Protein AF-A0A941UWQ8-F1 (afdb_monomer)

Secondary structure (DSSP, 8-state):
---PPEEEEEEEES-EEEEEESS-EEEEEES-EE--TT--EEEEEEEES-EEEEEESSS-EEEEEES-EE-BTTB-EEEEEEEES-EEEEESSS-EEEEEES-B-

pLDDT: mean 84.44, std 8.06, range [47.19, 94.31]

Sequence (105 aa):
STFTGAKTKVHARDLNQTQSGTNNRQKMEIGNAEAGTFAGAESDVKAEHINQRQNGGSNNTQSMRIGNAKGGTFQGAKTKVVAKNVSQTQSGNNNNQGMNLGNAE

Foldseek 3Di:
DDQDAWEFADEAEQAEAEEEEEQEEAEAAEQETEGEQAHEYEGHYEAYQAEYEYEYEEDYEHEYHYFEYETHVNYWYFGDYHHYNHDYYYDYYHYHYYYHYGHID

Radius of gyration: 15.56 Å; Cα contacts (8 Å, |Δi|>4): 322; chains: 1; bounding box: 32×24×42 Å

Solvent-accessible surface area (backbone atoms only — not comparable to full-atom values): 5235 Å² total; per-residue (Å²): 132,84,68,71,54,22,74,27,77,34,80,48,64,71,43,73,51,76,50,71,51,61,65,44,78,47,76,48,80,42,36,61,14,68,23,54,60,76,10,29,7,32,6,39,20,39,38,33,44,34,38,42,37,37,52,34,48,44,52,29,38,41,38,40,38,36,5,27,6,28,25,13,87,77,24,64,35,37,45,41,61,49,78,40,70,68,47,78,48,77,50,62,48,79,58,48,80,48,78,46,74,33,50,53,74

Nearest PDB structures (foldseek):
  5awg-assembly2_E  TM=1.407E-01  e=8.470E+00  Escherichia coli K-12

Mean predicted aligned error: 5.58 Å

Structure (mmCIF, N/CA/C/O backbone):
data_AF-A0A941UWQ8-F1
#
_entry.id   AF-A0A941UWQ8-F1
#
loop_
_atom_site.group_PDB
_atom_site.id
_atom_site.type_symbol
_atom_site.label_atom_id
_atom_site.label_alt_id
_atom_site.label_comp_id
_atom_site.label_asym_id
_atom_site.label_entity_id
_atom_site.label_seq_id
_atom_site.pdbx_PDB_ins_code
_atom_site.Cartn_x
_atom_site.Cartn_y
_atom_site.Cartn_z
_atom_site.occupancy
_atom_site.B_iso_or_equiv
_atom_site.auth_seq_id
_atom_site.auth_comp_id
_atom_site.auth_asym_id
_atom_site.auth_atom_id
_atom_site.pdbx_PDB_model_num
ATOM 1 N N . SER A 1 1 ? -10.511 14.244 27.123 1.00 47.19 1 SER A N 1
ATOM 2 C CA . SER A 1 1 ? -10.023 14.186 25.733 1.00 47.19 1 SER A CA 1
ATOM 3 C C . SER A 1 1 ? -10.431 12.853 25.144 1.00 47.19 1 SER A C 1
ATOM 5 O O . SER A 1 1 ? -10.013 11.832 25.670 1.00 47.19 1 SER A O 1
ATOM 7 N N . THR A 1 2 ? -11.310 12.823 24.149 1.00 53.19 2 THR A N 1
ATOM 8 C CA . THR A 1 2 ? -11.651 11.588 23.433 1.00 53.19 2 THR A CA 1
ATOM 9 C C . THR A 1 2 ? -10.515 11.277 22.466 1.00 53.19 2 THR A C 1
ATOM 11 O O . THR A 1 2 ? -10.261 12.043 21.543 1.00 53.19 2 THR A O 1
ATOM 14 N N . PHE A 1 3 ? -9.783 10.190 22.709 1.00 65.81 3 PHE A N 1
ATOM 15 C CA . PHE A 1 3 ? -8.786 9.706 21.759 1.00 65.81 3 PHE A CA 1
ATOM 16 C C . PHE A 1 3 ? -9.525 9.163 20.533 1.00 65.81 3 PHE A C 1
ATOM 18 O O . PHE A 1 3 ? -10.193 8.133 20.609 1.00 65.81 3 PHE A O 1
ATOM 25 N N . THR A 1 4 ? -9.482 9.889 19.420 1.00 69.88 4 THR A N 1
ATOM 26 C CA . THR A 1 4 ? -10.140 9.481 18.176 1.00 69.88 4 THR A CA 1
ATOM 27 C C . THR A 1 4 ? -9.311 8.394 17.493 1.00 69.88 4 THR A C 1
ATOM 29 O O . THR A 1 4 ? -8.134 8.601 17.202 1.00 69.88 4 THR A O 1
ATOM 32 N N . GLY A 1 5 ? -9.916 7.228 17.256 1.00 81.44 5 GLY A N 1
ATOM 33 C CA . GLY A 1 5 ? -9.302 6.129 16.504 1.00 81.44 5 GLY A CA 1
ATOM 34 C C . GLY A 1 5 ? -9.084 6.469 15.031 1.00 81.44 5 GLY A C 1
ATOM 35 O O . GLY A 1 5 ? -9.767 7.330 14.472 1.00 81.44 5 GLY A O 1
ATOM 36 N N . ALA A 1 6 ? -8.147 5.770 14.392 1.00 85.94 6 ALA A N 1
ATOM 37 C CA . ALA A 1 6 ? -7.921 5.886 12.957 1.00 85.94 6 ALA A CA 1
ATOM 38 C C . ALA A 1 6 ? -8.820 4.893 12.223 1.00 85.94 6 ALA A C 1
ATOM 40 O O . ALA A 1 6 ? -8.724 3.689 12.441 1.00 85.94 6 ALA A O 1
ATOM 41 N N . LYS A 1 7 ? -9.694 5.380 11.343 1.00 90.38 7 LYS A N 1
ATOM 42 C CA . LYS A 1 7 ? -10.565 4.517 10.545 1.00 90.38 7 LYS A CA 1
ATOM 43 C C . LYS A 1 7 ? -10.438 4.838 9.070 1.00 90.38 7 LYS A C 1
ATOM 45 O O . LYS A 1 7 ? -10.555 5.993 8.671 1.00 90.38 7 LYS A O 1
ATOM 50 N N . THR A 1 8 ? -10.269 3.804 8.258 1.00 89.38 8 THR A N 1
ATOM 51 C CA . THR A 1 8 ? -10.340 3.910 6.802 1.00 89.38 8 THR A CA 1
ATOM 52 C C . THR A 1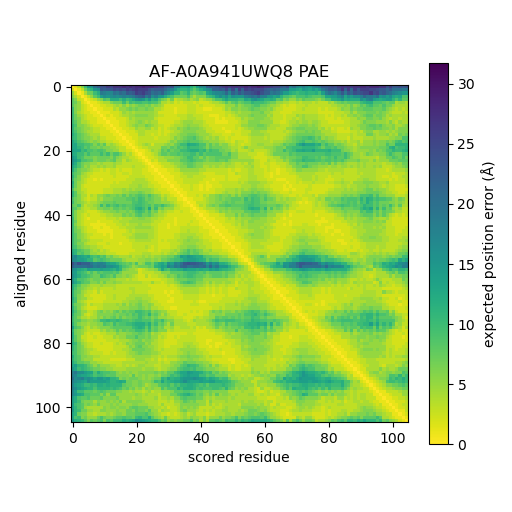 8 ? -11.403 2.976 6.255 1.00 89.38 8 THR A C 1
ATOM 54 O O . THR A 1 8 ? -11.556 1.842 6.706 1.00 89.38 8 THR A O 1
ATOM 57 N N . LYS A 1 9 ? -12.157 3.475 5.277 1.00 92.50 9 LYS A N 1
ATOM 58 C CA . LYS A 1 9 ? -13.093 2.681 4.490 1.00 92.50 9 LYS A CA 1
ATOM 59 C C . LYS A 1 9 ? -12.888 3.023 3.027 1.00 92.50 9 LYS A C 1
ATOM 61 O O . LYS A 1 9 ? -13.215 4.131 2.610 1.00 92.50 9 LYS A O 1
ATOM 66 N N . VAL A 1 10 ? -12.306 2.104 2.265 1.00 91.56 10 VAL A N 1
ATOM 67 C CA . VAL A 1 10 ? -11.909 2.359 0.877 1.00 91.56 10 VAL A CA 1
ATOM 68 C C . VAL A 1 10 ? -12.485 1.299 -0.041 1.00 91.56 10 VAL A C 1
ATOM 70 O O . VAL A 1 10 ? -12.347 0.103 0.191 1.00 91.56 10 VAL A O 1
ATOM 73 N N . HIS A 1 11 ? -13.096 1.748 -1.130 1.00 92.50 11 HIS A N 1
ATOM 74 C CA . HIS A 1 11 ? -13.403 0.896 -2.266 1.00 92.50 11 HIS A CA 1
ATOM 75 C C . HIS A 1 11 ? -12.514 1.342 -3.421 1.00 92.50 11 HIS A C 1
ATOM 77 O O . HIS A 1 11 ? -12.766 2.367 -4.049 1.00 92.50 11 HIS A O 1
ATOM 83 N N . ALA A 1 12 ? -11.435 0.603 -3.642 1.00 87.50 12 ALA A N 1
ATOM 84 C CA . ALA A 1 12 ? -10.518 0.819 -4.744 1.00 87.50 12 ALA A CA 1
ATOM 85 C C . ALA A 1 12 ? -10.863 -0.157 -5.863 1.00 87.50 12 ALA A C 1
ATOM 87 O O . ALA A 1 12 ? -10.945 -1.366 -5.640 1.00 87.50 12 ALA A O 1
ATOM 88 N N . ARG A 1 13 ? -11.062 0.372 -7.067 1.00 91.38 13 ARG A N 1
ATOM 89 C CA . ARG A 1 13 ? -11.398 -0.426 -8.236 1.00 91.38 13 ARG A CA 1
ATOM 90 C C . ARG A 1 13 ? -10.644 0.077 -9.462 1.00 91.38 13 ARG A C 1
ATOM 92 O O . ARG A 1 13 ? -10.478 1.283 -9.615 1.00 91.38 13 ARG A O 1
ATOM 99 N N . ASP A 1 14 ? -10.211 -0.856 -10.307 1.00 90.88 14 ASP A N 1
ATOM 100 C CA . ASP A 1 14 ? -9.604 -0.597 -11.617 1.00 90.88 14 ASP A CA 1
ATOM 101 C C . ASP A 1 14 ? -8.369 0.335 -11.535 1.00 90.88 14 ASP A C 1
ATOM 103 O O . ASP A 1 14 ? -8.123 1.164 -12.411 1.00 90.88 14 ASP A O 1
ATOM 107 N N . LEU A 1 15 ? -7.569 0.206 -10.466 1.00 83.06 15 LEU A N 1
ATOM 108 C CA . LEU A 1 15 ? -6.329 0.971 -10.308 1.00 83.06 15 LEU A CA 1
ATOM 109 C C . LEU A 1 15 ? -5.191 0.294 -11.067 1.00 83.06 15 LEU A C 1
ATOM 111 O O . LEU A 1 15 ? -4.878 -0.870 -10.825 1.00 83.06 15 LEU A O 1
ATOM 115 N N . ASN A 1 16 ? -4.523 1.045 -11.937 1.00 85.62 16 ASN A N 1
ATOM 116 C CA . ASN A 1 16 ? -3.321 0.597 -12.625 1.00 85.62 16 ASN A CA 1
ATOM 117 C C . ASN A 1 16 ? -2.197 1.610 -12.414 1.00 85.62 16 ASN A C 1
ATOM 119 O O . ASN A 1 16 ? -2.298 2.758 -12.841 1.00 85.62 16 ASN A O 1
ATOM 123 N N . GLN A 1 17 ? -1.116 1.179 -11.771 1.00 79.56 17 GLN A N 1
ATOM 124 C CA . GLN A 1 17 ? 0.102 1.967 -11.647 1.00 79.56 17 GLN A CA 1
ATOM 125 C C . GLN A 1 17 ? 1.199 1.253 -12.429 1.00 79.56 17 GLN A C 1
ATOM 127 O O . GLN A 1 17 ? 1.658 0.181 -12.035 1.00 79.56 17 GLN A O 1
ATOM 132 N N . THR A 1 18 ? 1.630 1.851 -13.540 1.00 80.38 18 THR A N 1
ATOM 133 C CA . THR A 1 18 ? 2.715 1.331 -14.379 1.00 80.38 18 THR A CA 1
ATOM 134 C C . THR A 1 18 ? 3.903 2.291 -14.367 1.00 80.38 18 THR A C 1
ATOM 136 O O . THR A 1 18 ? 3.727 3.483 -14.596 1.00 80.38 18 THR A O 1
ATOM 139 N N . GLN A 1 19 ? 5.110 1.792 -14.092 1.00 72.31 19 GLN A N 1
ATOM 140 C CA . GLN A 1 19 ? 6.353 2.570 -14.186 1.00 72.31 19 GLN A CA 1
ATOM 141 C C . GLN A 1 19 ? 7.446 1.793 -14.923 1.00 72.31 19 GLN A C 1
ATOM 143 O O . GLN A 1 19 ? 7.495 0.563 -14.850 1.00 72.31 19 GLN A O 1
ATOM 148 N N . SER A 1 20 ? 8.335 2.514 -15.614 1.00 78.38 20 SER A N 1
ATOM 149 C CA . SER A 1 20 ? 9.464 1.935 -16.344 1.00 78.38 20 SER A CA 1
ATOM 150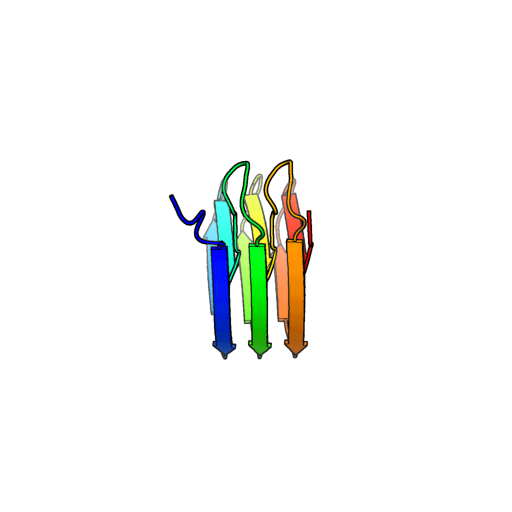 C C . SER A 1 20 ? 10.760 2.728 -16.216 1.00 78.38 20 SER A C 1
ATOM 152 O O . SER A 1 20 ? 10.720 3.949 -16.126 1.00 78.38 20 SER A O 1
ATOM 154 N N . GLY A 1 21 ? 11.909 2.042 -16.215 1.00 78.44 21 GLY A N 1
ATOM 155 C CA . GLY A 1 21 ? 13.247 2.649 -16.084 1.00 78.44 21 GLY A CA 1
ATOM 156 C C . GLY A 1 21 ? 14.178 1.894 -15.120 1.00 78.44 21 GLY A C 1
ATOM 157 O O . GLY A 1 21 ? 13.910 0.743 -14.778 1.00 78.44 21 GLY A O 1
ATOM 158 N N . THR A 1 22 ? 15.269 2.530 -14.693 1.00 81.31 22 THR A N 1
ATOM 159 C CA . THR A 1 22 ? 16.221 2.038 -13.675 1.00 81.31 22 THR A CA 1
ATOM 160 C C . THR A 1 22 ? 16.097 2.860 -12.389 1.00 81.31 22 THR A C 1
ATOM 162 O O . THR A 1 22 ? 15.714 4.027 -12.445 1.00 81.31 22 THR A O 1
ATOM 165 N N . ASN A 1 23 ? 16.427 2.279 -11.228 1.00 81.44 23 ASN A N 1
ATOM 166 C CA . ASN A 1 23 ? 16.367 2.956 -9.919 1.00 81.44 23 ASN A CA 1
ATOM 167 C C . ASN A 1 23 ? 14.981 3.528 -9.531 1.00 81.44 23 ASN A C 1
ATOM 169 O O . ASN A 1 23 ? 14.887 4.517 -8.798 1.00 81.44 23 ASN A O 1
ATOM 173 N N . ASN A 1 24 ? 13.888 2.926 -10.002 1.00 80.38 24 ASN A N 1
ATOM 174 C CA . ASN A 1 24 ? 12.536 3.379 -9.680 1.00 80.38 24 ASN A CA 1
ATOM 175 C C . ASN A 1 24 ? 12.097 2.951 -8.278 1.00 80.38 24 ASN A C 1
ATOM 177 O O . ASN A 1 24 ? 12.429 1.866 -7.801 1.00 80.38 24 ASN A O 1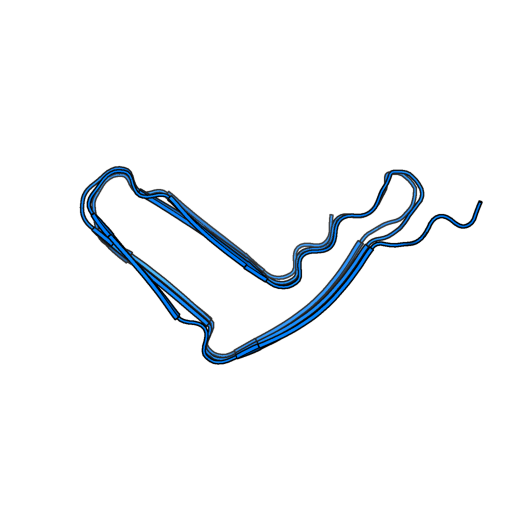
ATOM 181 N N . ARG A 1 25 ? 11.252 3.776 -7.651 1.00 82.88 25 ARG A N 1
ATOM 182 C CA . ARG A 1 25 ? 10.499 3.416 -6.443 1.00 82.88 25 ARG A CA 1
ATOM 183 C C . ARG A 1 25 ? 9.008 3.569 -6.709 1.00 82.88 25 ARG A C 1
ATOM 185 O O . ARG A 1 25 ? 8.494 4.684 -6.717 1.00 82.88 25 ARG A O 1
ATOM 192 N N . GLN A 1 26 ? 8.322 2.447 -6.897 1.00 79.94 26 GLN A N 1
ATOM 193 C CA . GLN A 1 26 ? 6.881 2.404 -7.108 1.00 79.94 26 GLN A CA 1
ATOM 194 C C . GLN A 1 26 ? 6.185 1.946 -5.827 1.00 79.94 26 GLN A C 1
ATOM 196 O O . GLN A 1 26 ? 6.383 0.820 -5.366 1.00 79.94 26 GLN A O 1
ATOM 201 N N . LYS A 1 27 ? 5.357 2.815 -5.249 1.00 86.69 27 LYS A N 1
ATOM 202 C CA . LYS A 1 27 ? 4.609 2.543 -4.020 1.00 86.69 27 LYS A CA 1
ATOM 203 C C . LYS A 1 27 ? 3.121 2.797 -4.252 1.00 86.69 27 LYS A C 1
ATOM 205 O O . LYS A 1 27 ? 2.772 3.879 -4.721 1.00 86.69 27 LYS A O 1
ATOM 210 N N . MET A 1 28 ? 2.281 1.822 -3.910 1.00 86.12 28 MET A N 1
ATOM 211 C CA . MET A 1 28 ? 0.824 1.952 -3.865 1.00 86.12 28 MET A CA 1
ATOM 212 C C . MET A 1 28 ? 0.346 1.692 -2.440 1.00 86.12 28 MET A C 1
ATOM 214 O O . MET A 1 28 ? 0.630 0.636 -1.880 1.00 86.12 28 MET A O 1
ATOM 218 N N . GLU A 1 29 ? -0.379 2.643 -1.853 1.00 90.62 29 GLU A N 1
ATOM 219 C CA . GLU A 1 29 ? -0.950 2.515 -0.510 1.00 90.62 29 GLU A CA 1
ATOM 220 C C . GLU A 1 29 ? -2.449 2.816 -0.547 1.00 90.62 29 GLU A C 1
ATOM 222 O O . GLU A 1 29 ? -2.851 3.910 -0.932 1.00 90.62 29 GLU A O 1
ATOM 227 N N . ILE A 1 30 ? -3.282 1.842 -0.172 1.00 88.56 30 ILE A N 1
ATOM 228 C CA . ILE A 1 30 ? -4.743 1.937 -0.264 1.00 88.56 30 ILE A CA 1
ATOM 229 C C . ILE A 1 30 ? -5.350 1.646 1.099 1.00 88.56 30 ILE A C 1
ATOM 231 O O . ILE A 1 30 ? -5.224 0.537 1.604 1.00 88.56 30 ILE A O 1
ATOM 235 N N . GLY A 1 31 ? -6.050 2.628 1.668 1.00 88.81 31 GLY A N 1
ATOM 236 C CA . GLY A 1 31 ? -6.861 2.438 2.873 1.00 88.81 31 GLY A CA 1
ATOM 237 C C . GLY A 1 31 ? -6.083 1.912 4.076 1.00 88.81 31 GLY A C 1
ATOM 238 O O . GLY A 1 31 ? -6.597 1.064 4.789 1.00 88.81 31 GLY A O 1
ATOM 239 N N . ASN A 1 32 ? -4.844 2.362 4.287 1.00 91.50 32 ASN A N 1
ATOM 240 C CA . ASN A 1 32 ? -4.113 2.028 5.508 1.00 91.50 32 ASN A CA 1
ATOM 241 C C . ASN A 1 32 ? -4.529 2.972 6.653 1.00 91.50 32 ASN A C 1
ATOM 243 O O . ASN A 1 32 ? -4.722 4.163 6.413 1.00 91.50 32 ASN A O 1
ATOM 247 N N . ALA A 1 33 ? -4.644 2.462 7.879 1.00 90.94 33 ALA A N 1
ATOM 248 C CA . ALA A 1 33 ? -4.991 3.229 9.077 1.00 90.94 33 ALA A CA 1
ATOM 249 C C . ALA A 1 33 ? -3.876 3.130 10.128 1.00 90.94 33 ALA A C 1
ATOM 251 O O . ALA A 1 33 ? -3.421 2.034 10.431 1.00 90.94 33 ALA A O 1
ATOM 252 N N . GLU A 1 34 ? -3.463 4.244 10.728 1.00 91.31 34 GLU A N 1
ATOM 253 C CA . GLU A 1 34 ? -2.510 4.248 11.848 1.00 91.31 34 GLU A CA 1
ATOM 254 C C . GLU A 1 34 ? -3.031 5.162 12.953 1.00 91.31 34 GLU A C 1
ATOM 256 O O . GLU A 1 34 ? -3.374 6.319 12.702 1.00 91.31 34 GLU A O 1
ATOM 261 N N . ALA A 1 35 ? -3.137 4.620 14.163 1.00 88.44 35 ALA A N 1
ATOM 262 C CA . ALA A 1 35 ? -3.661 5.320 15.324 1.00 88.44 35 ALA A CA 1
ATOM 263 C C . ALA A 1 35 ? -2.547 5.731 16.297 1.00 88.44 35 ALA A C 1
ATOM 265 O O . ALA A 1 35 ? -1.477 5.128 16.353 1.00 88.44 35 ALA A O 1
ATOM 266 N N . GLY A 1 36 ? -2.807 6.784 17.077 1.00 85.38 36 GLY A N 1
ATOM 267 C CA . GLY A 1 36 ? -1.898 7.236 18.132 1.00 85.38 36 GLY A CA 1
ATOM 268 C C . GLY A 1 36 ? -1.909 6.318 19.359 1.00 85.38 36 GLY A C 1
ATOM 269 O O . GLY A 1 36 ? -2.780 5.468 19.507 1.00 85.38 36 GLY A O 1
ATOM 270 N N . THR A 1 37 ? -0.981 6.545 20.292 1.00 87.25 37 THR A N 1
ATOM 271 C CA . THR A 1 37 ? -0.677 5.702 21.470 1.00 87.25 37 THR A CA 1
ATOM 272 C C . THR A 1 37 ? -1.889 5.123 22.217 1.00 87.25 37 THR A C 1
ATOM 274 O O . THR A 1 37 ? -1.848 3.975 22.655 1.00 87.25 37 THR A O 1
ATOM 277 N N . PHE A 1 38 ? -2.967 5.895 22.363 1.00 88.12 38 PHE A N 1
ATOM 278 C CA . PHE A 1 38 ? -4.143 5.538 23.168 1.00 88.12 38 PHE A CA 1
ATOM 279 C C . PHE A 1 38 ? -5.390 5.186 22.338 1.00 88.12 38 PHE A C 1
ATOM 281 O O . PHE A 1 38 ? -6.485 5.116 22.894 1.00 88.12 38 PHE A O 1
ATOM 288 N N . ALA A 1 39 ? -5.253 4.996 21.023 1.00 88.44 39 ALA A N 1
ATOM 289 C CA . ALA A 1 39 ? -6.376 4.790 20.113 1.00 88.44 39 ALA A CA 1
ATOM 290 C C . ALA A 1 39 ? -6.156 3.579 19.193 1.00 88.44 39 ALA A C 1
ATOM 292 O O . ALA A 1 39 ? -5.026 3.239 18.863 1.00 88.44 39 ALA A O 1
ATOM 293 N N . GLY A 1 40 ? -7.237 2.909 18.794 1.00 89.25 40 GLY A N 1
ATOM 294 C CA . GLY A 1 40 ? -7.203 1.769 17.878 1.00 89.25 40 GLY A CA 1
ATOM 295 C C . GLY A 1 40 ? -7.282 2.189 16.413 1.00 89.25 40 GLY A C 1
ATOM 296 O O . GLY A 1 40 ? -7.721 3.300 16.091 1.00 89.25 40 GLY A O 1
ATOM 297 N N . ALA A 1 41 ? -6.889 1.277 15.525 1.00 92.38 41 ALA A N 1
ATOM 298 C CA . ALA A 1 41 ? -6.973 1.467 14.080 1.00 92.38 41 ALA A CA 1
ATOM 299 C C . ALA A 1 41 ? -7.896 0.435 13.424 1.00 92.38 41 ALA A C 1
ATOM 301 O O . ALA A 1 41 ? -7.840 -0.752 13.735 1.00 92.38 41 ALA A O 1
ATOM 302 N N . GLU A 1 42 ? -8.727 0.878 12.485 1.00 92.50 42 GLU A N 1
ATOM 303 C CA . GLU A 1 42 ? -9.601 0.020 11.691 1.00 92.50 42 GLU A CA 1
ATOM 304 C C . GLU A 1 42 ? -9.435 0.326 10.200 1.00 92.50 42 GLU A C 1
ATOM 306 O O . GLU A 1 42 ? -9.530 1.477 9.765 1.00 92.50 42 GLU A O 1
ATOM 311 N N . SER A 1 43 ? -9.225 -0.714 9.403 1.00 93.81 43 SER A N 1
ATOM 312 C CA . SER A 1 43 ? -9.196 -0.625 7.948 1.00 93.81 43 SER A CA 1
ATOM 313 C C . SER A 1 43 ? -10.221 -1.568 7.324 1.00 93.81 43 SER A C 1
ATOM 315 O O . SER A 1 43 ? -10.209 -2.765 7.596 1.00 93.81 43 SER A O 1
ATOM 317 N N . ASP A 1 44 ? -11.111 -1.025 6.494 1.00 94.31 44 ASP A N 1
ATOM 318 C CA . ASP A 1 44 ? -12.093 -1.767 5.697 1.00 94.31 44 ASP A CA 1
ATOM 319 C C . ASP A 1 44 ? -11.877 -1.446 4.215 1.00 94.31 44 ASP A C 1
ATOM 321 O O . ASP A 1 44 ? -12.232 -0.364 3.735 1.00 94.31 44 ASP A O 1
ATOM 325 N N . VAL A 1 45 ? -11.241 -2.362 3.486 1.00 93.88 45 VAL A N 1
ATOM 326 C CA . VAL A 1 45 ? -10.866 -2.158 2.086 1.00 93.88 45 VAL A CA 1
ATOM 327 C C . VAL A 1 45 ? -11.474 -3.216 1.185 1.00 93.88 45 VAL A C 1
ATOM 329 O O . VAL A 1 45 ? -11.285 -4.417 1.363 1.00 93.88 45 VAL A O 1
ATOM 332 N N . LYS A 1 46 ? -12.137 -2.755 0.130 1.00 93.31 46 LYS A N 1
ATOM 333 C CA . LYS A 1 46 ? -12.484 -3.566 -1.031 1.00 93.31 46 LYS A CA 1
ATOM 334 C C . LYS A 1 46 ? -11.586 -3.147 -2.187 1.00 93.31 46 LYS A C 1
ATOM 336 O O . LYS A 1 46 ? -11.660 -2.006 -2.629 1.00 93.31 46 LYS A O 1
ATOM 341 N N . ALA A 1 47 ? -10.722 -4.050 -2.630 1.00 91.50 47 ALA A N 1
ATOM 342 C CA . ALA A 1 47 ? -9.754 -3.837 -3.696 1.00 91.50 47 ALA A CA 1
ATOM 343 C C . ALA A 1 47 ? -10.085 -4.759 -4.876 1.00 91.50 47 ALA A C 1
ATOM 345 O O . ALA A 1 47 ? -9.978 -5.978 -4.764 1.00 91.50 47 ALA A O 1
ATOM 346 N N . GLU A 1 48 ? -10.490 -4.185 -6.007 1.00 93.38 48 GLU A N 1
ATOM 347 C CA . GLU A 1 48 ? -10.868 -4.928 -7.214 1.00 93.38 48 GLU A CA 1
ATOM 348 C C . GLU A 1 48 ? -10.044 -4.470 -8.422 1.00 93.38 48 GLU A C 1
ATOM 350 O O . GLU A 1 48 ? -9.943 -3.277 -8.684 1.00 93.38 48 GLU A O 1
ATOM 355 N N . HIS A 1 49 ? -9.468 -5.406 -9.180 1.00 91.81 49 HIS A N 1
ATOM 356 C CA . HIS A 1 49 ? -8.676 -5.109 -10.388 1.00 91.81 49 HIS A CA 1
ATOM 357 C C . HIS A 1 49 ? -7.525 -4.122 -10.140 1.00 91.81 49 HIS A C 1
ATOM 359 O O . HIS A 1 49 ? -7.339 -3.154 -10.880 1.00 91.81 49 HIS A O 1
ATOM 365 N N . ILE A 1 50 ? -6.755 -4.356 -9.078 1.00 89.00 50 ILE A N 1
ATOM 366 C CA . ILE A 1 50 ? -5.598 -3.525 -8.745 1.00 89.00 50 ILE A CA 1
ATOM 367 C C . ILE A 1 50 ? -4.370 -4.119 -9.418 1.00 89.00 50 ILE A C 1
ATOM 369 O O . ILE A 1 50 ? -4.007 -5.258 -9.149 1.00 89.00 50 ILE A O 1
ATOM 373 N N . ASN A 1 51 ? -3.721 -3.355 -10.285 1.00 88.25 51 ASN A N 1
ATOM 374 C CA . ASN A 1 51 ? -2.540 -3.784 -11.013 1.00 88.25 51 ASN A CA 1
ATOM 375 C C . ASN A 1 51 ? -1.395 -2.817 -10.732 1.00 88.25 51 ASN A C 1
ATOM 377 O O . ASN A 1 51 ? -1.468 -1.633 -11.061 1.00 88.25 51 ASN A O 1
ATOM 381 N N . GLN A 1 52 ? -0.312 -3.319 -10.150 1.00 81.69 52 GLN A N 1
ATOM 382 C CA . GLN A 1 52 ? 0.923 -2.558 -10.016 1.00 81.69 52 GLN A CA 1
ATOM 383 C C . GLN A 1 52 ? 1.996 -3.234 -10.855 1.00 81.69 52 GLN A C 1
ATOM 385 O O . GLN A 1 52 ? 2.442 -4.346 -10.569 1.00 81.69 52 GLN A O 1
ATOM 390 N N . ARG A 1 53 ? 2.390 -2.564 -11.934 1.00 83.25 53 ARG A N 1
ATOM 391 C CA . ARG A 1 53 ? 3.346 -3.082 -12.903 1.00 83.25 53 ARG A CA 1
ATOM 392 C C . ARG A 1 53 ? 4.593 -2.218 -12.927 1.00 83.25 53 ARG A C 1
ATOM 394 O O . ARG A 1 53 ? 4.523 -1.004 -13.100 1.00 83.25 53 ARG A O 1
ATOM 401 N N . GLN A 1 54 ? 5.746 -2.855 -12.820 1.00 74.38 54 GLN A N 1
ATOM 402 C CA . GLN A 1 54 ? 7.027 -2.190 -12.956 1.00 74.38 54 GLN A CA 1
ATOM 403 C C . GLN A 1 54 ? 7.847 -2.893 -14.037 1.00 74.38 54 GLN A C 1
ATOM 405 O O . GLN A 1 54 ? 8.336 -4.002 -13.848 1.00 74.38 54 GLN A O 1
ATOM 410 N N . ASN A 1 55 ? 7.979 -2.249 -15.194 1.00 72.62 55 ASN A N 1
ATOM 411 C CA . ASN A 1 55 ? 8.714 -2.782 -16.339 1.00 72.62 55 ASN A CA 1
ATOM 412 C C . ASN A 1 55 ? 10.031 -2.026 -16.495 1.00 72.62 55 ASN A C 1
ATOM 414 O O . ASN A 1 55 ? 10.009 -0.893 -16.956 1.00 72.62 55 ASN A O 1
ATOM 418 N N . GLY A 1 56 ? 11.190 -2.580 -16.154 1.00 70.75 56 GLY A N 1
ATOM 419 C CA . GLY A 1 56 ? 12.406 -1.766 -16.216 1.00 70.75 56 GLY A CA 1
ATOM 420 C C . GLY A 1 56 ? 13.712 -2.512 -16.027 1.00 70.75 56 GLY A C 1
ATOM 421 O O . GLY A 1 56 ? 13.740 -3.736 -16.007 1.00 70.75 56 GLY A O 1
ATOM 422 N N . GLY A 1 57 ? 14.796 -1.739 -15.933 1.00 69.62 57 GLY A N 1
ATOM 423 C CA . GLY A 1 57 ? 16.160 -2.233 -15.761 1.00 69.62 57 GLY A CA 1
ATOM 424 C C . GLY A 1 57 ? 16.431 -2.690 -14.326 1.00 69.62 57 GLY A C 1
ATOM 425 O O . GLY A 1 57 ? 15.626 -3.400 -13.731 1.00 69.62 57 GLY A O 1
ATOM 426 N N . SER A 1 58 ? 17.569 -2.309 -13.755 1.00 78.38 58 SER A N 1
ATOM 427 C CA . SER A 1 58 ? 18.027 -2.796 -12.450 1.00 78.38 58 SER A CA 1
ATOM 428 C C . SER A 1 58 ? 17.713 -1.875 -11.261 1.00 78.38 58 SER A C 1
ATOM 430 O O . SER A 1 58 ? 17.485 -0.674 -11.436 1.00 78.38 58 SER A O 1
ATOM 432 N N . ASN A 1 59 ? 17.747 -2.450 -10.050 1.00 80.94 59 ASN A N 1
ATOM 433 C CA . ASN A 1 59 ? 17.676 -1.759 -8.749 1.00 80.94 59 ASN A CA 1
ATOM 434 C C . ASN A 1 59 ? 16.369 -1.000 -8.472 1.00 80.94 59 ASN A C 1
ATOM 436 O O . ASN A 1 59 ? 16.372 0.094 -7.907 1.00 80.94 59 ASN A O 1
ATOM 440 N N . ASN A 1 60 ? 15.237 -1.561 -8.873 1.00 81.31 60 ASN A N 1
ATOM 441 C CA . ASN A 1 60 ? 13.935 -0.968 -8.605 1.00 81.31 60 ASN A CA 1
ATOM 442 C C . ASN A 1 60 ? 13.301 -1.540 -7.329 1.00 81.31 60 ASN A C 1
ATOM 444 O O . ASN A 1 60 ? 13.510 -2.702 -6.983 1.00 81.31 60 ASN A O 1
ATOM 448 N N . THR A 1 61 ? 12.475 -0.736 -6.663 1.00 82.31 61 THR A N 1
ATOM 449 C CA . THR A 1 61 ? 11.663 -1.161 -5.518 1.00 82.31 61 THR A CA 1
ATOM 450 C C . THR A 1 61 ? 10.189 -1.005 -5.850 1.00 82.31 61 THR A C 1
ATOM 452 O O . THR A 1 61 ? 9.725 0.107 -6.114 1.00 82.31 61 THR A O 1
ATOM 455 N N . GLN A 1 62 ? 9.439 -2.097 -5.757 1.00 81.06 62 GLN A N 1
ATOM 456 C CA . GLN A 1 62 ? 7.996 -2.124 -5.927 1.00 81.06 62 GLN A CA 1
ATOM 457 C C . GLN A 1 62 ? 7.320 -2.557 -4.624 1.00 81.06 62 GLN A C 1
ATOM 459 O O . GLN A 1 62 ? 7.569 -3.645 -4.106 1.00 81.06 62 GLN A O 1
ATOM 464 N N . SER A 1 63 ? 6.447 -1.706 -4.087 1.00 88.38 63 SER A N 1
ATOM 465 C CA . SER A 1 63 ? 5.688 -2.004 -2.872 1.00 88.38 63 SER A CA 1
ATOM 466 C C . SER A 1 63 ? 4.200 -1.714 -3.035 1.00 88.38 63 SER A C 1
ATOM 468 O O . SER A 1 63 ? 3.829 -0.635 -3.498 1.00 88.38 63 SER A O 1
ATOM 470 N N . MET A 1 64 ? 3.365 -2.666 -2.627 1.00 88.56 64 MET A N 1
ATOM 471 C CA . MET A 1 64 ? 1.916 -2.524 -2.536 1.00 88.56 64 MET A CA 1
ATOM 472 C C . MET A 1 64 ? 1.478 -2.740 -1.087 1.00 88.56 64 MET A C 1
ATOM 474 O O . MET A 1 64 ? 1.812 -3.758 -0.482 1.00 88.56 64 MET A O 1
ATOM 478 N N . ARG A 1 65 ? 0.729 -1.795 -0.519 1.00 91.50 65 ARG A N 1
ATOM 479 C CA . ARG A 1 65 ? 0.110 -1.913 0.806 1.00 91.50 65 ARG A CA 1
ATOM 480 C C . ARG A 1 65 ? -1.373 -1.613 0.722 1.00 91.50 65 ARG A C 1
ATOM 482 O O . ARG A 1 65 ? -1.752 -0.479 0.450 1.00 91.50 65 ARG A O 1
ATOM 489 N N . ILE A 1 66 ? -2.211 -2.600 0.991 1.00 90.06 66 ILE A N 1
ATOM 490 C CA . ILE A 1 66 ? -3.662 -2.444 0.916 1.00 90.06 66 ILE A CA 1
ATOM 491 C C . ILE A 1 66 ? -4.272 -2.857 2.248 1.00 90.06 66 ILE A C 1
ATOM 493 O O . ILE A 1 66 ? -4.090 -3.982 2.701 1.00 90.06 66 ILE A O 1
ATOM 497 N N . GLY A 1 67 ? -5.031 -1.949 2.843 1.00 89.56 67 GLY A N 1
ATOM 498 C CA . GLY A 1 67 ? -5.895 -2.220 3.979 1.00 89.56 67 GLY A CA 1
ATOM 499 C C . GLY A 1 67 ? -5.181 -2.619 5.264 1.00 89.56 67 GLY A C 1
ATOM 500 O O . GLY A 1 67 ? -5.723 -3.415 6.022 1.00 89.56 67 GLY A O 1
ATOM 501 N N . ASN A 1 68 ? -3.963 -2.125 5.496 1.00 90.75 68 ASN A N 1
ATOM 502 C CA . ASN A 1 68 ? -3.236 -2.402 6.733 1.00 90.75 68 ASN A CA 1
ATOM 503 C C . ASN A 1 68 ? -3.698 -1.453 7.844 1.00 90.75 68 ASN A C 1
ATOM 505 O O . ASN A 1 68 ? -3.970 -0.280 7.589 1.00 90.75 68 ASN A O 1
ATOM 509 N N . ALA A 1 69 ? -3.768 -1.934 9.077 1.00 90.88 69 ALA A N 1
ATOM 510 C CA . ALA A 1 69 ? -4.107 -1.125 10.237 1.00 90.88 69 ALA A CA 1
ATOM 511 C C . ALA A 1 69 ? -3.042 -1.296 11.319 1.00 90.88 69 ALA A C 1
ATOM 513 O O . ALA A 1 69 ? -2.615 -2.415 11.576 1.00 90.88 69 ALA A O 1
ATOM 514 N N . LYS A 1 70 ? -2.647 -0.198 11.962 1.00 92.00 70 LYS A N 1
ATOM 515 C CA . LYS A 1 70 ? -1.707 -0.198 13.081 1.00 92.00 70 LYS A CA 1
ATOM 516 C C . LYS A 1 70 ? -2.298 0.529 14.281 1.00 92.00 70 LYS A C 1
ATOM 518 O O . LYS A 1 70 ? -2.582 1.728 14.210 1.00 92.00 70 LYS A O 1
ATOM 523 N N . GLY A 1 71 ? -2.533 -0.220 15.348 1.00 87.94 71 GLY A N 1
ATOM 524 C CA . GLY A 1 71 ? -3.112 0.255 16.593 1.00 87.94 71 GLY A CA 1
ATOM 525 C C . GLY A 1 71 ? -2.106 1.019 17.450 1.00 87.94 71 GLY A C 1
ATOM 526 O O . GLY A 1 71 ? -0.894 0.987 17.228 1.00 87.94 71 GLY A O 1
ATOM 527 N N . GLY A 1 72 ? -2.626 1.725 18.447 1.00 87.12 72 GLY A N 1
ATOM 528 C CA . GLY A 1 72 ? -1.825 2.322 19.503 1.00 87.12 72 GLY A CA 1
ATOM 529 C C . GLY A 1 72 ? -1.340 1.285 20.516 1.00 87.12 72 GLY A C 1
ATOM 530 O O . GLY A 1 72 ? -1.851 0.174 20.616 1.00 87.12 72 GLY A O 1
ATOM 531 N N . THR A 1 73 ? -0.392 1.683 21.361 1.00 86.44 73 THR A N 1
ATOM 532 C CA . THR 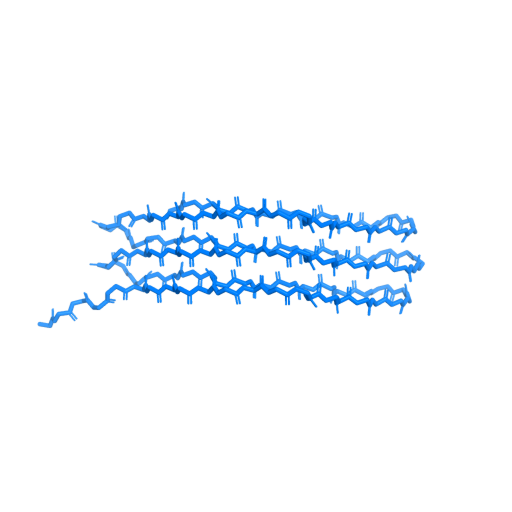A 1 73 ? 0.168 0.855 22.443 1.00 86.44 73 THR A CA 1
ATOM 533 C C . THR A 1 73 ? -0.894 0.206 23.336 1.00 86.44 73 THR A C 1
ATOM 535 O O . THR A 1 73 ? -0.691 -0.900 23.828 1.00 86.44 73 THR A O 1
ATOM 538 N N . PHE A 1 74 ? -2.022 0.888 23.550 1.00 85.38 74 PHE A N 1
ATOM 539 C CA . PHE A 1 74 ? -3.087 0.432 24.447 1.00 85.38 74 PHE A CA 1
ATOM 540 C C . PHE A 1 74 ? -4.351 -0.054 23.724 1.00 85.38 74 PHE A C 1
ATOM 542 O O . PHE A 1 74 ? -5.301 -0.474 24.383 1.00 85.38 74 PHE A O 1
ATOM 549 N N . GLN A 1 75 ? -4.399 0.014 22.390 1.00 88.00 75 GLN A N 1
ATOM 550 C CA . GLN A 1 75 ? -5.553 -0.419 21.599 1.00 88.00 75 GLN A CA 1
ATOM 551 C C . GLN A 1 75 ? -5.103 -1.041 20.275 1.00 88.00 75 GLN A C 1
ATOM 553 O O . GLN A 1 75 ? -4.420 -0.398 19.490 1.00 88.00 75 GLN A O 1
ATOM 558 N N . GLY A 1 76 ? -5.539 -2.273 20.006 1.00 86.19 76 GLY A N 1
ATOM 559 C CA . GLY A 1 76 ? -5.124 -3.022 18.816 1.00 86.19 76 GLY A CA 1
ATOM 560 C C . GLY A 1 76 ? -5.707 -2.521 17.489 1.00 86.19 76 GLY A C 1
ATOM 561 O O . GLY A 1 76 ? -6.554 -1.623 17.435 1.00 86.19 76 GLY A O 1
ATOM 562 N N . ALA A 1 77 ? -5.264 -3.157 16.408 1.00 90.44 77 ALA A N 1
ATOM 563 C CA . ALA A 1 77 ? -5.741 -2.930 15.051 1.00 90.44 77 ALA A CA 1
ATOM 564 C C . ALA A 1 77 ? -6.780 -3.964 14.595 1.00 90.44 77 ALA A C 1
ATOM 566 O O . ALA A 1 77 ? -6.807 -5.109 15.047 1.00 90.44 77 ALA A O 1
ATOM 567 N N . LYS A 1 78 ? -7.623 -3.565 13.639 1.00 90.31 78 LYS A N 1
ATOM 568 C CA . LYS A 1 78 ? -8.510 -4.456 12.887 1.00 90.31 78 LYS A CA 1
ATOM 569 C C . LYS A 1 78 ? -8.412 -4.160 11.402 1.00 90.31 78 LYS A C 1
ATOM 571 O O . LYS A 1 78 ? -8.502 -3.008 10.985 1.00 90.31 78 LYS A O 1
ATOM 576 N N . THR A 1 79 ? -8.317 -5.209 10.603 1.00 91.06 79 THR A N 1
ATOM 577 C CA . THR A 1 79 ? -8.350 -5.118 9.146 1.00 91.06 79 THR A CA 1
ATOM 578 C C . THR A 1 79 ? -9.442 -6.012 8.588 1.00 91.06 79 THR A C 1
ATOM 580 O O . THR A 1 79 ? -9.695 -7.119 9.063 1.00 91.06 79 THR A O 1
ATOM 583 N N . LYS A 1 80 ? -10.106 -5.522 7.550 1.00 91.69 80 LYS A N 1
ATOM 584 C CA . LYS A 1 80 ? -11.009 -6.285 6.707 1.00 91.69 80 LYS A CA 1
ATOM 585 C C . LYS A 1 80 ? -10.668 -5.9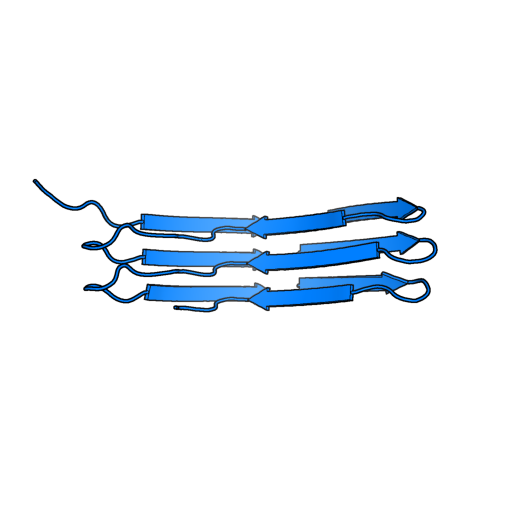45 5.273 1.00 91.69 80 LYS A C 1
ATOM 587 O O . LYS A 1 80 ? -10.922 -4.833 4.824 1.00 91.69 80 LYS A O 1
ATOM 592 N N . VAL A 1 81 ? -10.094 -6.906 4.559 1.00 90.75 81 VAL A N 1
ATOM 593 C CA . VAL A 1 81 ? -9.737 -6.709 3.158 1.00 90.75 81 VAL A CA 1
ATOM 594 C C . VAL A 1 81 ? -10.401 -7.752 2.284 1.00 90.75 81 VAL A C 1
ATOM 596 O O . VAL A 1 81 ? -10.252 -8.952 2.494 1.00 90.75 81 VAL A O 1
ATOM 599 N N . VAL A 1 82 ? -11.131 -7.276 1.282 1.00 90.81 82 VAL A N 1
ATOM 600 C CA . VAL A 1 82 ? -11.652 -8.093 0.190 1.00 90.81 82 VAL A CA 1
ATOM 601 C C . VAL A 1 82 ? -10.864 -7.727 -1.055 1.00 90.81 82 VAL A C 1
ATOM 603 O O . VAL A 1 82 ? -11.072 -6.659 -1.627 1.00 90.81 82 VAL A O 1
ATOM 606 N N . ALA A 1 83 ? -9.947 -8.603 -1.459 1.00 87.3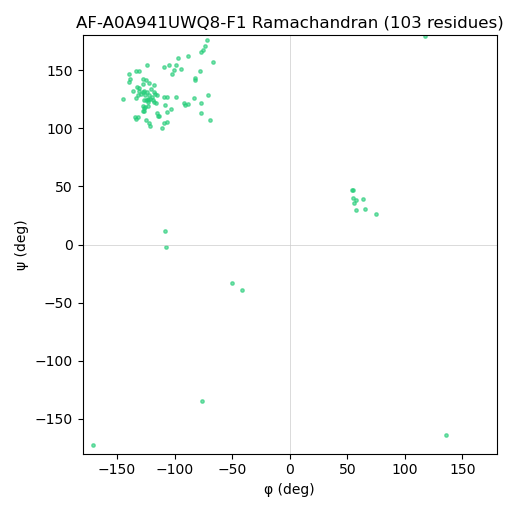1 83 ALA A N 1
ATOM 607 C CA . ALA A 1 83 ? -9.127 -8.425 -2.649 1.00 87.31 83 ALA A CA 1
ATOM 608 C C . ALA A 1 83 ? -9.585 -9.364 -3.766 1.00 87.31 83 ALA A C 1
ATOM 610 O O . ALA A 1 83 ? -9.674 -10.577 -3.577 1.00 87.31 83 ALA A O 1
ATOM 611 N N . LYS A 1 84 ? -9.846 -8.802 -4.944 1.00 92.06 84 LYS A N 1
ATOM 612 C CA . LYS A 1 84 ? -10.181 -9.548 -6.156 1.00 92.06 84 LYS A CA 1
ATOM 613 C C . LYS A 1 84 ? -9.335 -9.037 -7.309 1.00 92.06 84 LYS A C 1
ATOM 615 O O . LYS A 1 84 ? -9.327 -7.840 -7.584 1.00 92.06 84 LYS A O 1
ATOM 620 N N . ASN A 1 85 ? -8.673 -9.948 -8.022 1.00 90.50 85 ASN A N 1
ATOM 621 C CA . ASN A 1 85 ? -7.851 -9.612 -9.187 1.00 90.50 85 ASN A CA 1
ATOM 622 C C . ASN A 1 85 ? -6.793 -8.537 -8.865 1.00 90.50 85 ASN A C 1
ATOM 624 O O . ASN A 1 85 ? -6.664 -7.548 -9.582 1.00 90.50 85 ASN A O 1
ATOM 628 N N . VAL A 1 86 ? -6.084 -8.709 -7.746 1.00 87.06 86 VAL A N 1
ATOM 629 C CA . VAL A 1 86 ? -4.946 -7.865 -7.366 1.00 87.06 86 VAL A CA 1
ATOM 630 C C . VAL A 1 86 ? -3.678 -8.517 -7.904 1.00 87.06 86 VAL A C 1
ATOM 632 O O . VAL A 1 86 ? -3.402 -9.672 -7.587 1.00 87.06 86 VAL A O 1
ATOM 635 N N . SER A 1 87 ? -2.926 -7.797 -8.733 1.00 86.50 87 SER A N 1
ATOM 636 C CA . SER A 1 87 ? -1.684 -8.275 -9.326 1.00 86.50 87 SER A CA 1
ATOM 637 C C . SER A 1 87 ? -0.539 -7.294 -9.096 1.00 86.50 87 SER A C 1
ATOM 639 O O . SER A 1 87 ? -0.693 -6.070 -9.149 1.00 86.50 87 SER A O 1
ATOM 641 N N . GLN A 1 88 ? 0.637 -7.862 -8.855 1.00 82.38 88 GLN A N 1
ATOM 642 C CA . GLN A 1 88 ? 1.895 -7.142 -8.821 1.00 82.38 88 GLN A CA 1
ATOM 643 C C . GLN A 1 88 ? 2.851 -7.845 -9.776 1.00 82.38 88 GLN A C 1
ATOM 645 O O . GLN A 1 88 ? 3.041 -9.056 -9.705 1.00 82.38 88 GLN A O 1
ATOM 650 N N . THR A 1 89 ? 3.386 -7.102 -10.736 1.00 82.12 89 THR A N 1
ATOM 651 C CA . THR A 1 89 ? 4.291 -7.639 -11.754 1.00 82.12 89 THR A CA 1
ATOM 652 C C . THR A 1 89 ? 5.521 -6.765 -11.846 1.00 82.12 89 THR A C 1
ATOM 654 O O . THR A 1 89 ? 5.410 -5.542 -11.955 1.00 82.12 89 THR A O 1
ATOM 657 N N . GLN A 1 90 ? 6.684 -7.405 -11.887 1.00 71.50 90 GLN A N 1
ATOM 658 C CA . GLN A 1 90 ? 7.955 -6.726 -12.039 1.00 71.50 90 GLN A CA 1
ATOM 659 C C . GLN A 1 90 ? 8.885 -7.494 -12.976 1.00 71.50 90 GLN A C 1
ATOM 661 O O . GLN A 1 90 ? 8.983 -8.718 -12.895 1.00 71.50 90 GLN A O 1
ATOM 666 N N . SER A 1 91 ? 9.610 -6.763 -13.818 1.00 74.88 91 SER A N 1
ATOM 667 C CA . SER A 1 91 ? 10.704 -7.281 -14.645 1.00 74.88 91 SER A CA 1
ATOM 668 C C . SER A 1 91 ? 12.010 -6.505 -14.402 1.00 74.88 91 SER A C 1
ATOM 670 O O . SER A 1 91 ? 11.971 -5.358 -13.952 1.00 74.88 91 SER A O 1
ATOM 672 N N . GLY A 1 92 ? 13.163 -7.146 -14.645 1.00 74.38 92 GLY A N 1
ATOM 673 C CA . GLY A 1 92 ? 14.514 -6.577 -14.464 1.00 74.38 92 GLY A CA 1
ATOM 674 C C . GLY A 1 92 ? 15.381 -7.298 -13.413 1.00 74.38 92 GLY A C 1
ATOM 675 O O . GLY A 1 92 ? 14.924 -8.253 -12.787 1.00 74.38 92 GLY A O 1
ATOM 676 N N . ASN A 1 93 ? 16.624 -6.837 -13.209 1.00 72.50 93 ASN A N 1
ATOM 677 C CA . ASN A 1 93 ? 17.622 -7.454 -12.307 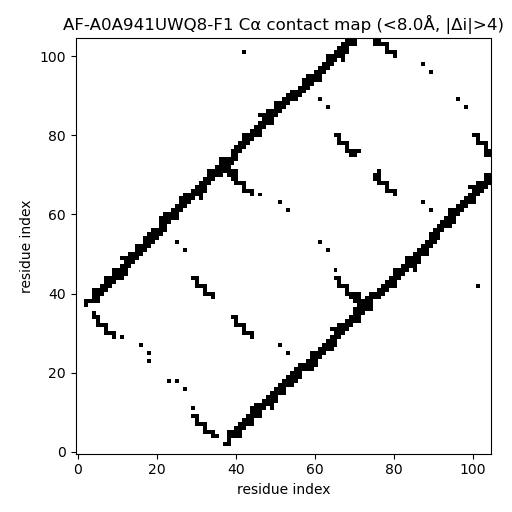1.00 72.50 93 ASN A CA 1
ATOM 678 C C . ASN A 1 93 ? 17.754 -6.707 -10.963 1.00 72.50 93 ASN A C 1
ATOM 680 O O . ASN A 1 93 ? 17.691 -5.484 -10.931 1.00 72.50 93 ASN A O 1
ATOM 684 N N . ASN A 1 94 ? 18.032 -7.410 -9.856 1.00 75.62 94 ASN A N 1
ATOM 685 C CA . ASN A 1 94 ? 18.268 -6.813 -8.521 1.00 75.62 94 ASN A CA 1
ATOM 686 C C . ASN A 1 94 ? 17.138 -5.902 -8.015 1.00 75.62 94 ASN A C 1
ATOM 688 O O . ASN A 1 94 ? 17.373 -4.843 -7.439 1.00 75.62 94 ASN A O 1
ATOM 692 N N . ASN A 1 95 ? 15.897 -6.298 -8.254 1.00 76.12 95 ASN A N 1
ATOM 693 C CA . ASN A 1 95 ? 14.741 -5.519 -7.845 1.00 76.12 95 ASN A CA 1
ATOM 694 C C . ASN A 1 95 ? 14.117 -6.089 -6.556 1.00 76.12 95 ASN A C 1
ATOM 696 O O . ASN A 1 95 ? 14.140 -7.302 -6.345 1.00 76.12 95 ASN A O 1
ATOM 700 N N . ASN A 1 96 ? 13.494 -5.239 -5.738 1.00 79.94 96 ASN A N 1
ATOM 701 C CA . ASN A 1 96 ? 12.815 -5.629 -4.501 1.00 79.94 96 ASN A CA 1
ATOM 702 C C . ASN A 1 96 ? 11.289 -5.519 -4.639 1.00 79.94 96 ASN A C 1
ATOM 704 O O . ASN A 1 96 ? 10.785 -4.448 -4.976 1.00 79.94 96 ASN A O 1
ATOM 708 N N . GLN A 1 97 ? 10.561 -6.596 -4.330 1.00 74.94 97 GLN A N 1
ATOM 709 C CA . GLN A 1 97 ? 9.095 -6.642 -4.376 1.00 74.94 97 GLN A CA 1
ATOM 710 C C . GLN A 1 97 ? 8.517 -6.907 -2.992 1.00 74.94 97 GLN A C 1
ATOM 712 O O . GLN A 1 97 ? 8.912 -7.857 -2.322 1.00 74.94 97 GLN A O 1
ATOM 717 N N . GLY A 1 98 ? 7.528 -6.108 -2.598 1.00 82.75 98 GLY A N 1
ATOM 718 C CA . GLY A 1 98 ? 6.720 -6.372 -1.414 1.00 82.75 98 GLY A CA 1
ATOM 719 C C . GLY A 1 98 ? 5.241 -6.137 -1.676 1.00 82.75 98 GLY A C 1
ATOM 720 O O . GLY A 1 98 ? 4.865 -5.081 -2.179 1.00 82.75 98 GLY A O 1
ATOM 721 N N . MET A 1 99 ? 4.407 -7.090 -1.274 1.00 80.56 99 MET A N 1
ATOM 722 C CA . MET A 1 99 ? 2.960 -6.920 -1.182 1.00 80.56 99 MET A CA 1
ATOM 723 C C . MET A 1 99 ? 2.534 -7.185 0.259 1.00 80.56 99 MET A C 1
ATOM 725 O O . MET A 1 99 ? 2.834 -8.243 0.800 1.00 80.56 99 MET A O 1
ATOM 729 N N . ASN A 1 100 ? 1.833 -6.232 0.868 1.00 84.62 100 ASN A N 1
ATOM 730 C CA . ASN A 1 100 ? 1.199 -6.387 2.173 1.00 84.62 100 ASN A CA 1
ATOM 731 C C . ASN A 1 100 ? -0.290 -6.089 2.042 1.00 84.62 100 ASN A C 1
ATOM 733 O O . ASN A 1 100 ? -0.680 -5.003 1.602 1.00 84.62 100 ASN A O 1
ATOM 737 N N . LEU A 1 101 ? -1.113 -7.056 2.425 1.00 83.94 101 LEU A N 1
ATOM 738 C CA . LEU A 1 101 ? -2.552 -7.010 2.238 1.00 83.94 101 LEU A CA 1
ATOM 739 C C . LEU A 1 101 ? -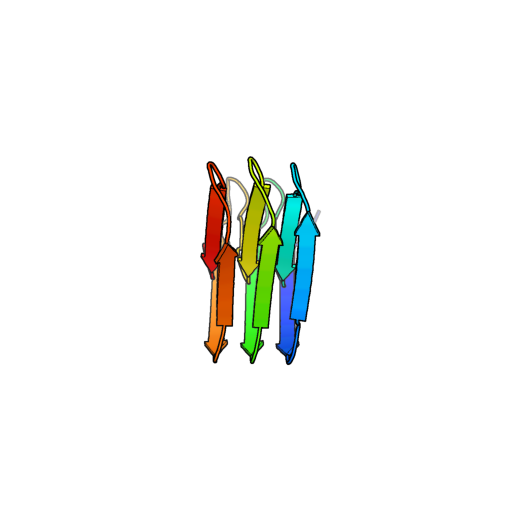3.243 -7.377 3.548 1.00 83.94 101 LEU A C 1
ATOM 741 O O . LEU A 1 101 ? -3.239 -8.537 3.944 1.00 83.94 101 LEU A O 1
ATOM 745 N N . GLY A 1 102 ? -3.875 -6.394 4.182 1.00 84.00 102 GLY A N 1
ATOM 746 C CA . GLY A 1 102 ? -4.706 -6.624 5.358 1.00 84.00 102 GLY A CA 1
ATOM 747 C C . GLY A 1 102 ? -3.950 -6.910 6.652 1.00 84.00 102 GLY A C 1
ATOM 748 O O . GLY A 1 102 ? -4.524 -7.549 7.530 1.00 84.00 102 GLY A O 1
ATOM 749 N N . ASN A 1 103 ? -2.709 -6.449 6.817 1.00 86.50 103 ASN A N 1
ATOM 750 C CA . ASN A 1 103 ? -1.968 -6.638 8.067 1.00 86.50 103 ASN A CA 1
ATOM 751 C C . ASN A 1 103 ? -2.557 -5.764 9.182 1.00 86.50 103 ASN A C 1
ATOM 753 O O . ASN A 1 103 ? -2.713 -4.556 9.001 1.00 86.50 103 ASN A O 1
ATOM 757 N N . ALA A 1 104 ? -2.851 -6.368 10.3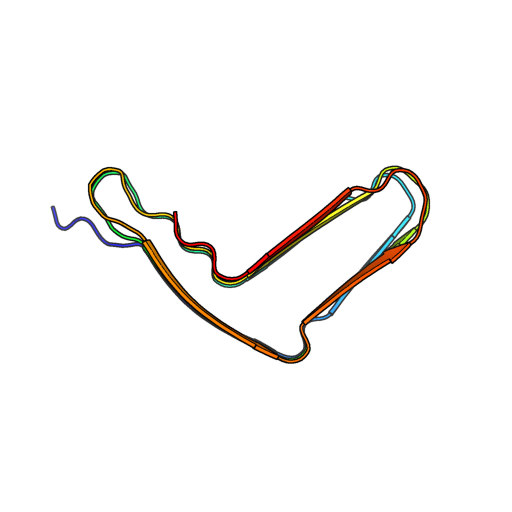30 1.00 82.75 104 ALA A N 1
ATOM 758 C CA . ALA A 1 104 ? -3.227 -5.674 11.557 1.00 82.75 104 ALA A CA 1
ATOM 759 C C . ALA A 1 104 ? -2.068 -5.783 12.559 1.00 82.75 104 ALA A C 1
ATOM 761 O O . ALA A 1 104 ? -1.690 -6.900 12.913 1.00 82.75 104 ALA A O 1
ATOM 762 N N . GLU A 1 105 ? -1.521 -4.647 12.990 1.00 80.75 105 GLU A N 1
ATOM 763 C CA . GLU A 1 105 ? -0.383 -4.536 13.921 1.00 80.75 105 GLU A CA 1
ATOM 764 C C . GLU A 1 105 ? -0.754 -3.778 15.200 1.00 80.75 105 GLU A C 1
ATOM 766 O O . GLU A 1 105 ? -1.523 -2.790 15.115 1.00 80.75 105 GLU A O 1
#